Protein AF-A0A350WY28-F1 (afdb_monomer)

Secondary structure (DSSP, 8-state):
----------------------SS-SEEEEEEEE-SSSEEEEEEEEETTEEEEEEEEE--S-HHHHHHIIIIIHHHHHHHTSS-SPPPTT-HHHHHHHHHHHHHHHHTT-

Foldseek 3Di:
DDPDDDDPDPDDDDDDDDDDPQLFAFDKFKFWFAFPQGIWIKIFGDDPSATPFIDTDDDDDDPVLVVCCVVPVRVVCRVVSALPDAADPVNRRRSVRSSRRVVRRRVVGD

Mean predicted aligned error: 8.15 Å

Nearest PDB structures (foldseek):
  8p2b-assembly2_B  TM=8.913E-01  e=5.229E-07  Clostridiaceae bacterium
  8p2a-assembly1_A  TM=9.087E-01  e=1.639E-06  Streptomyces azureus
  7r7j-assembly2_B  TM=5.214E-01  e=6.858E-01  Escherichia coli K-12
  4e89-assembly1_A  TM=4.554E-01  e=1.565E+00  Xenotropic MuLV-related virus VP62

Radius of gyration: 14.78 Å; Cα contacts (8 Å, |Δi|>4): 183; chains: 1; bounding box: 37×30×41 Å

Structure (mmCIF, N/CA/C/O backbone):
data_AF-A0A350WY28-F1
#
_entry.id   AF-A0A350WY28-F1
#
loop_
_atom_site.group_PDB
_atom_site.id
_atom_site.type_symbol
_atom_site.label_atom_id
_atom_site.label_alt_id
_atom_site.label_comp_id
_atom_site.label_asym_id
_atom_site.label_entity_id
_atom_site.label_seq_id
_atom_site.pdbx_PDB_ins_code
_atom_site.Cartn_x
_atom_site.Cartn_y
_atom_site.Cartn_z
_atom_site.occupancy
_atom_site.B_iso_or_equiv
_atom_site.auth_seq_id
_atom_site.auth_comp_id
_atom_site.auth_asym_id
_atom_site.auth_atom_id
_atom_site.pdbx_PDB_model_num
ATOM 1 N N . MET A 1 1 ? -4.139 20.384 -22.758 1.00 39.03 1 MET A N 1
ATOM 2 C CA . MET A 1 1 ? -4.612 18.991 -22.596 1.00 39.03 1 MET A CA 1
ATOM 3 C C . MET A 1 1 ? -5.231 18.917 -21.216 1.00 39.03 1 MET A C 1
ATOM 5 O O . MET A 1 1 ? -4.653 19.441 -20.274 1.00 39.03 1 MET A O 1
ATOM 9 N N . LYS A 1 2 ? -6.498 18.523 -21.162 1.00 29.48 2 LYS A N 1
ATOM 10 C CA . LYS A 1 2 ? -7.442 18.890 -20.104 1.00 29.48 2 LYS A CA 1
ATOM 11 C C . LYS A 1 2 ? -7.137 18.058 -18.855 1.00 29.48 2 LYS A C 1
ATOM 13 O O . LYS A 1 2 ? -7.344 16.853 -18.889 1.00 29.48 2 LYS A O 1
ATOM 18 N N . LYS A 1 3 ? -6.634 18.695 -17.791 1.00 36.47 3 LYS A N 1
ATOM 19 C CA . LYS A 1 3 ? -6.596 18.089 -16.455 1.00 36.47 3 LYS A CA 1
ATOM 20 C C . LYS A 1 3 ? -8.046 17.875 -16.029 1.00 36.47 3 LYS A C 1
ATOM 22 O O . LYS A 1 3 ? -8.763 18.844 -15.788 1.00 36.47 3 LYS A O 1
ATO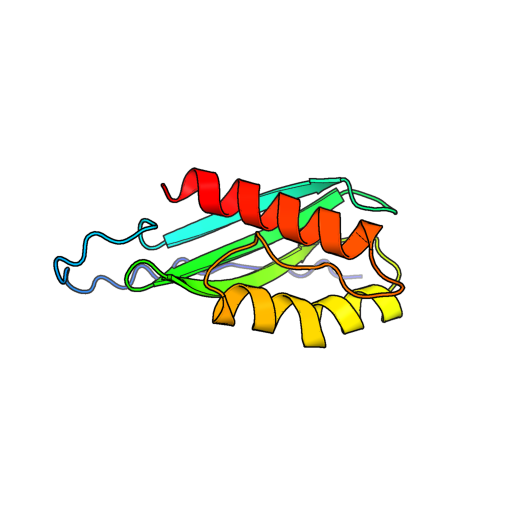M 27 N N . VAL A 1 4 ? -8.504 16.631 -16.086 1.00 40.75 4 VAL A N 1
ATOM 28 C CA . VAL A 1 4 ? -9.854 16.257 -15.675 1.00 40.75 4 VAL A CA 1
ATOM 29 C C . VAL A 1 4 ? -9.873 16.126 -14.157 1.00 40.75 4 VAL A C 1
ATOM 31 O O . VAL A 1 4 ? -9.147 15.333 -13.574 1.00 40.75 4 VAL A O 1
ATOM 34 N N . LEU A 1 5 ? -10.676 17.002 -13.559 1.00 37.34 5 LEU A N 1
ATOM 35 C CA . LEU A 1 5 ? -11.198 16.978 -12.199 1.00 37.34 5 LEU A CA 1
ATOM 36 C C . LEU A 1 5 ? -11.618 15.551 -11.790 1.00 37.34 5 LEU A C 1
ATOM 38 O O . LEU A 1 5 ? -12.640 15.060 -12.271 1.00 37.34 5 LEU A O 1
ATOM 42 N N . SER A 1 6 ? -10.891 14.928 -10.861 1.00 33.75 6 SER A N 1
ATOM 43 C CA . SER A 1 6 ? -11.424 13.817 -10.065 1.00 33.75 6 SER A CA 1
ATOM 44 C C . SER A 1 6 ? -12.255 14.405 -8.933 1.00 33.75 6 SER A C 1
ATOM 46 O O . SER A 1 6 ? -11.738 14.958 -7.967 1.00 33.75 6 SER A O 1
ATOM 48 N N . THR A 1 7 ? -13.571 14.343 -9.099 1.00 33.34 7 THR A N 1
ATOM 49 C CA . THR A 1 7 ? -14.538 14.629 -8.041 1.00 33.34 7 THR A CA 1
ATOM 50 C C . THR A 1 7 ? -14.774 13.325 -7.289 1.00 33.34 7 THR A C 1
ATOM 52 O O . THR A 1 7 ? -15.535 12.475 -7.739 1.00 33.34 7 THR A O 1
ATOM 55 N N . VAL A 1 8 ? -14.080 13.132 -6.166 1.00 42.88 8 VAL A N 1
ATOM 56 C CA . VAL A 1 8 ? -14.366 12.010 -5.264 1.00 42.88 8 VAL A CA 1
ATOM 57 C C . VAL A 1 8 ? -15.617 12.381 -4.475 1.00 42.88 8 VAL A C 1
ATOM 59 O O . VAL A 1 8 ? -15.608 13.251 -3.603 1.00 42.88 8 VAL A O 1
ATOM 62 N N . ALA A 1 9 ? -16.737 11.786 -4.875 1.00 38.91 9 ALA A N 1
ATOM 63 C CA . ALA A 1 9 ? -18.014 11.913 -4.199 1.00 38.91 9 ALA A CA 1
ATOM 64 C C . ALA A 1 9 ? -17.956 11.144 -2.872 1.00 38.91 9 ALA A C 1
ATOM 66 O O . ALA A 1 9 ? -17.935 9.916 -2.855 1.00 38.91 9 ALA A O 1
ATOM 67 N N . LEU A 1 10 ? -17.947 11.882 -1.762 1.00 47.31 10 LEU A N 1
ATOM 68 C CA . LEU A 1 10 ? -18.033 11.337 -0.412 1.00 47.31 10 LEU A CA 1
ATOM 69 C C . LEU A 1 10 ? -19.461 10.822 -0.160 1.00 47.31 10 LEU A C 1
ATOM 71 O O . LEU A 1 10 ? -20.330 11.547 0.327 1.00 47.31 10 LEU A O 1
ATOM 75 N N . ALA A 1 11 ? -19.725 9.573 -0.541 1.00 44.94 11 ALA A N 1
ATOM 76 C CA . ALA A 1 11 ? -20.947 8.866 -0.181 1.00 44.94 11 ALA A CA 1
ATOM 77 C C . ALA A 1 11 ? -20.777 8.253 1.217 1.00 44.94 11 ALA A C 1
ATOM 79 O O . ALA A 1 11 ? -20.306 7.130 1.370 1.00 44.94 11 ALA A O 1
ATOM 80 N N . ALA A 1 12 ? -21.165 9.005 2.247 1.00 59.81 12 ALA A N 1
ATOM 81 C CA . ALA A 1 12 ? -21.301 8.484 3.601 1.00 59.81 12 ALA A CA 1
ATOM 82 C C . ALA A 1 12 ? -22.501 7.521 3.662 1.00 59.81 12 ALA A C 1
ATOM 84 O O . ALA A 1 12 ? -23.650 7.949 3.790 1.00 59.81 12 ALA A O 1
ATOM 85 N N . VAL A 1 13 ? -22.242 6.216 3.547 1.00 55.38 13 VAL A N 1
ATOM 86 C CA . VAL A 1 13 ? -23.230 5.171 3.836 1.00 55.38 13 VAL A CA 1
ATOM 87 C C . VAL A 1 13 ? -23.050 4.741 5.288 1.00 55.38 13 VAL A C 1
ATOM 89 O O . VAL A 1 13 ? -22.090 4.073 5.650 1.00 55.38 13 VAL A O 1
ATOM 92 N N . LEU A 1 14 ? -23.998 5.166 6.119 1.00 71.62 14 LEU A N 1
ATOM 93 C CA . LEU A 1 14 ? -24.232 4.642 7.460 1.00 71.62 14 LEU A CA 1
ATOM 94 C C . LEU A 1 14 ? -24.638 3.171 7.352 1.00 71.62 14 LEU A C 1
ATOM 96 O O . LEU A 1 14 ? -25.613 2.914 6.654 1.00 71.62 14 LEU A O 1
ATOM 100 N N . LEU A 1 15 ? -23.993 2.253 8.081 1.00 53.91 15 LEU A N 1
ATOM 101 C CA . LEU A 1 15 ? -24.611 1.001 8.541 1.00 53.91 15 LEU A CA 1
ATOM 102 C C . LEU A 1 15 ? -23.819 0.366 9.702 1.00 53.91 15 LEU A C 1
ATOM 104 O O . LEU A 1 15 ? -22.745 -0.180 9.523 1.00 53.91 15 LEU A O 1
ATOM 108 N N . VAL A 1 16 ? -24.438 0.456 10.883 1.00 65.69 16 VAL A N 1
ATOM 109 C CA . VAL A 1 16 ? -24.644 -0.616 11.876 1.00 65.69 16 VAL A CA 1
ATOM 110 C C . VAL A 1 16 ? -23.412 -1.399 12.344 1.00 65.69 16 VAL A C 1
ATOM 112 O O . VAL A 1 16 ? -22.942 -2.327 11.701 1.00 65.69 16 VAL A O 1
ATOM 115 N N . GLY A 1 17 ? -23.001 -1.094 13.579 1.00 68.81 17 GLY A N 1
ATOM 116 C CA . GLY A 1 17 ? -21.988 -1.842 14.309 1.00 68.81 17 GLY A CA 1
ATOM 117 C C . GLY A 1 17 ? -22.391 -3.287 14.609 1.00 68.81 17 GLY A C 1
ATOM 118 O O . GLY A 1 17 ? -23.451 -3.562 15.177 1.00 68.81 17 GLY A O 1
ATOM 119 N N . CYS A 1 18 ? -21.470 -4.196 14.305 1.00 47.81 18 CYS A N 1
ATOM 120 C CA . CYS A 1 18 ? -21.337 -5.474 14.981 1.00 47.81 18 CYS A CA 1
ATOM 121 C C . CYS A 1 18 ? -20.042 -5.423 15.799 1.00 47.81 18 CYS A C 1
ATOM 123 O O . CYS A 1 18 ? -18.972 -5.124 15.276 1.00 47.81 18 CYS A O 1
ATOM 125 N N . SER A 1 19 ? -20.155 -5.660 17.103 1.00 58.56 19 SER A N 1
ATOM 126 C CA . SER A 1 19 ? -19.052 -5.642 18.062 1.00 58.56 19 SER A CA 1
ATOM 127 C C . SER A 1 19 ? -18.137 -6.859 17.876 1.00 58.5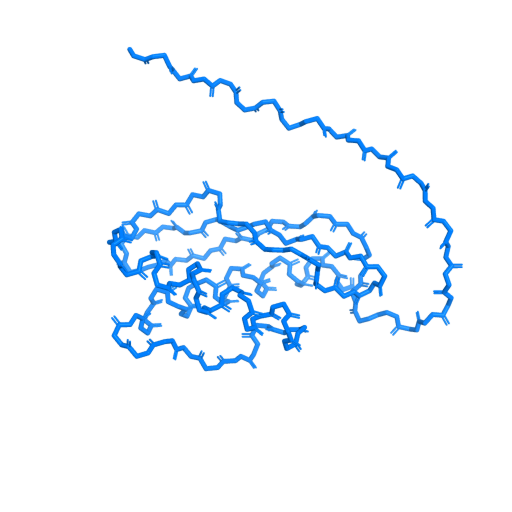6 19 SER A C 1
ATOM 129 O O . SER A 1 19 ? -18.161 -7.795 18.669 1.00 58.56 19 SER A O 1
ATOM 131 N N . SER A 1 20 ? -17.325 -6.841 16.824 1.00 55.19 20 SER A N 1
ATOM 132 C CA . SER A 1 20 ? -16.013 -7.483 16.830 1.00 55.19 20 SER A CA 1
ATOM 133 C C . SER A 1 20 ? -15.009 -6.428 17.290 1.00 55.19 20 SER A C 1
ATOM 135 O O . SER A 1 20 ? -15.160 -5.255 16.951 1.00 55.19 20 SER A O 1
ATOM 137 N N . SER A 1 21 ? -14.009 -6.802 18.089 1.00 66.06 21 SER A N 1
ATOM 138 C CA . SER A 1 21 ? -12.878 -5.913 18.384 1.00 66.06 21 SER A CA 1
ATOM 139 C C . SER A 1 21 ? -12.069 -5.757 17.096 1.00 66.06 21 SER A C 1
ATOM 141 O O . SER A 1 21 ? -11.085 -6.463 16.883 1.00 66.06 21 SER A O 1
ATOM 143 N N . ALA A 1 22 ? -12.567 -4.913 16.198 1.00 68.38 22 ALA A N 1
ATOM 144 C CA . ALA A 1 22 ? -12.004 -4.640 14.894 1.00 68.38 22 ALA A CA 1
ATOM 145 C C . ALA A 1 22 ? -10.560 -4.146 15.044 1.00 68.38 22 ALA A C 1
ATOM 147 O O . ALA A 1 22 ? -10.273 -3.313 15.903 1.00 68.38 22 ALA A O 1
ATOM 148 N N . LYS A 1 23 ? -9.643 -4.696 14.235 1.00 83.75 23 LYS A N 1
ATOM 149 C CA . LYS A 1 23 ? -8.222 -4.302 14.239 1.00 83.75 23 LYS A CA 1
ATOM 150 C C . LYS A 1 23 ? -8.043 -2.864 13.748 1.00 83.75 23 LYS A C 1
ATOM 152 O O . LYS A 1 23 ? -7.111 -2.192 14.175 1.00 83.75 23 LYS A O 1
ATOM 157 N N . TYR A 1 24 ? -8.929 -2.441 12.855 1.00 93.25 24 TYR A N 1
ATOM 158 C CA . TYR A 1 24 ? -8.963 -1.119 12.257 1.00 93.25 24 TYR A CA 1
ATOM 159 C C . TYR A 1 24 ? -10.366 -0.529 12.395 1.00 93.25 24 TYR A C 1
ATOM 161 O O . TYR A 1 24 ? -11.357 -1.254 12.427 1.00 93.25 24 TYR A O 1
ATOM 169 N N . THR A 1 25 ? -10.448 0.787 12.467 1.00 94.50 25 THR A N 1
ATOM 170 C CA . THR A 1 25 ? -11.681 1.555 12.371 1.00 94.50 25 THR A CA 1
ATOM 171 C C . THR A 1 25 ? -12.085 1.645 10.903 1.00 94.50 25 THR A C 1
ATOM 173 O O . THR A 1 25 ? -11.244 1.868 10.034 1.00 94.50 25 THR A O 1
ATOM 176 N N . ASP A 1 26 ? -13.372 1.455 10.624 1.00 95.88 26 ASP A N 1
ATOM 177 C CA . ASP A 1 26 ? -13.916 1.569 9.272 1.00 95.88 26 ASP A CA 1
ATOM 178 C C . ASP A 1 26 ? -13.762 2.987 8.722 1.00 95.88 26 ASP A C 1
ATOM 180 O O . ASP A 1 26 ? -13.982 3.979 9.422 1.00 95.88 26 ASP A O 1
ATOM 184 N N . GLY A 1 27 ? -13.440 3.083 7.435 1.00 95.88 27 GLY A N 1
ATOM 185 C CA . GLY A 1 27 ? -13.194 4.357 6.776 1.00 95.88 27 GLY A CA 1
ATOM 186 C C . GLY A 1 27 ? -12.245 4.229 5.597 1.00 95.88 27 GLY A C 1
ATOM 187 O O . GLY A 1 27 ? -11.823 3.137 5.224 1.00 95.88 27 GLY A O 1
ATOM 188 N N . THR A 1 28 ? -11.907 5.371 5.015 1.00 97.75 28 THR A N 1
ATOM 189 C CA . THR A 1 28 ? -10.933 5.473 3.931 1.00 97.75 28 THR A CA 1
ATOM 190 C C . THR A 1 28 ? -9.764 6.312 4.418 1.00 97.75 28 THR A C 1
ATOM 192 O O . THR A 1 28 ? -9.961 7.419 4.924 1.00 97.75 28 THR A O 1
ATOM 195 N N . TYR A 1 29 ? -8.559 5.773 4.285 1.00 97.75 29 TYR A N 1
ATOM 196 C CA . TYR A 1 29 ? -7.338 6.338 4.843 1.00 97.75 29 TYR A CA 1
ATOM 197 C C . TYR A 1 29 ? -6.282 6.441 3.759 1.00 97.75 29 TYR A C 1
ATOM 199 O O . TYR A 1 29 ? -6.094 5.511 2.982 1.00 97.75 29 TYR A O 1
ATOM 207 N N . THR A 1 30 ? -5.572 7.559 3.719 1.00 97.94 30 THR A N 1
ATOM 208 C CA . THR A 1 30 ? -4.486 7.771 2.764 1.00 97.94 30 THR A CA 1
ATOM 209 C C . THR A 1 30 ? -3.139 7.633 3.448 1.00 97.94 30 THR A C 1
ATOM 211 O O . THR A 1 30 ? -2.971 8.091 4.580 1.00 97.94 30 THR A O 1
ATOM 214 N N . GLY A 1 31 ? -2.167 7.071 2.744 1.00 97.81 31 GLY A N 1
ATOM 215 C CA . GLY A 1 31 ? -0.783 6.998 3.185 1.00 97.81 31 GLY A CA 1
ATOM 216 C C . GLY A 1 31 ? 0.174 7.313 2.046 1.00 97.81 31 GLY A C 1
ATOM 217 O O . GLY A 1 31 ? -0.171 7.187 0.874 1.00 97.81 31 GLY A O 1
ATOM 218 N N . ASN A 1 32 ? 1.369 7.757 2.411 1.00 97.94 32 ASN A N 1
ATOM 219 C CA . ASN A 1 32 ? 2.414 8.161 1.481 1.00 97.94 32 ASN A CA 1
ATOM 220 C C . ASN A 1 32 ? 3.750 7.562 1.925 1.00 97.94 32 ASN A C 1
ATOM 222 O O . ASN A 1 32 ? 4.027 7.497 3.125 1.00 97.94 32 ASN A O 1
ATOM 226 N N . ALA A 1 33 ? 4.574 7.162 0.959 1.00 98.06 33 ALA A N 1
ATOM 227 C CA . ALA A 1 33 ? 5.955 6.764 1.197 1.00 98.06 33 ALA A CA 1
ATOM 228 C C . ALA A 1 33 ? 6.849 7.082 -0.007 1.00 98.06 33 ALA A C 1
ATOM 230 O O . ALA A 1 33 ? 6.386 7.207 -1.140 1.00 98.06 33 ALA A O 1
ATOM 231 N N . GLU A 1 34 ? 8.155 7.176 0.238 1.00 97.81 34 GLU A N 1
ATOM 232 C CA . GLU A 1 34 ? 9.149 7.356 -0.819 1.00 97.81 34 GLU A CA 1
ATOM 233 C C . GLU A 1 34 ? 9.416 6.032 -1.548 1.00 97.81 34 GLU A C 1
ATOM 235 O O . GLU A 1 34 ? 9.886 5.060 -0.956 1.00 97.81 34 GLU A O 1
ATOM 240 N N . GLY A 1 35 ? 9.119 6.010 -2.848 1.00 94.75 35 GLY A N 1
ATOM 241 C CA . GLY A 1 35 ? 9.434 4.920 -3.765 1.00 94.75 35 GLY A CA 1
ATOM 242 C C . GLY A 1 35 ? 10.857 4.978 -4.317 1.00 94.75 35 GLY A C 1
ATOM 243 O O . GLY A 1 35 ? 11.695 5.785 -3.917 1.00 94.75 35 GLY A O 1
ATOM 244 N N . LEU A 1 36 ? 11.139 4.120 -5.298 1.00 94.00 36 LEU A N 1
ATOM 245 C CA . LEU A 1 36 ? 12.437 4.083 -5.972 1.00 94.00 36 LEU A CA 1
ATOM 246 C C . LEU A 1 36 ? 12.645 5.313 -6.868 1.00 94.00 36 LEU A C 1
ATOM 248 O O . LEU A 1 36 ? 13.770 5.793 -7.016 1.00 94.00 36 LEU A O 1
ATOM 252 N N . LYS A 1 37 ? 11.576 5.790 -7.512 1.00 94.88 37 LYS A N 1
ATOM 253 C CA . LYS A 1 37 ? 11.615 6.899 -8.479 1.00 94.88 37 LYS A CA 1
ATOM 254 C C . LYS A 1 37 ? 10.929 8.176 -7.999 1.00 94.88 37 LYS A C 1
ATOM 256 O O . LYS A 1 37 ? 11.060 9.205 -8.658 1.00 94.88 37 LYS A O 1
ATOM 261 N N . GLY A 1 38 ? 10.224 8.117 -6.878 1.00 94.94 38 GLY A N 1
ATOM 262 C CA . GLY A 1 38 ? 9.522 9.244 -6.278 1.00 94.94 38 GLY A CA 1
ATOM 263 C C . GLY A 1 38 ? 8.453 8.780 -5.290 1.00 94.94 38 GLY A C 1
ATOM 264 O O . GLY A 1 38 ? 8.304 7.572 -5.089 1.00 94.94 38 GLY A O 1
ATOM 265 N N . PRO A 1 39 ? 7.704 9.717 -4.690 1.00 96.12 39 PRO A N 1
ATOM 266 C CA . PRO A 1 39 ? 6.642 9.397 -3.746 1.00 96.12 39 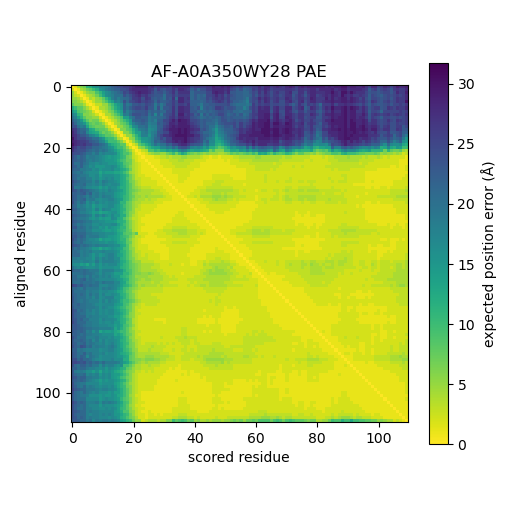PRO A CA 1
ATOM 267 C C . PRO A 1 39 ? 5.548 8.527 -4.374 1.00 96.12 39 PRO A C 1
ATOM 269 O O . PRO A 1 39 ? 5.246 8.638 -5.569 1.00 96.12 39 PRO A O 1
ATOM 272 N N . ILE A 1 40 ? 4.961 7.676 -3.536 1.00 97.38 40 ILE A N 1
ATOM 273 C CA . ILE A 1 40 ? 3.813 6.826 -3.836 1.00 97.38 40 ILE A CA 1
ATOM 274 C C . ILE A 1 40 ? 2.709 7.156 -2.835 1.00 97.38 40 ILE A C 1
ATOM 276 O O . ILE A 1 40 ? 2.922 7.056 -1.626 1.00 97.38 40 ILE A O 1
ATOM 280 N N . ASP A 1 41 ? 1.534 7.502 -3.353 1.00 97.06 41 ASP A N 1
ATOM 281 C CA . ASP A 1 41 ? 0.329 7.768 -2.572 1.00 97.06 41 ASP A CA 1
ATOM 282 C C . ASP A 1 41 ? -0.652 6.609 -2.717 1.00 97.06 41 ASP A C 1
ATOM 284 O O . ASP A 1 41 ? -0.976 6.186 -3.831 1.00 97.06 41 ASP A O 1
ATOM 288 N N . VAL A 1 42 ? -1.161 6.118 -1.590 1.00 97.88 42 VAL A N 1
ATOM 289 C CA . VAL A 1 42 ? -2.142 5.032 -1.541 1.00 97.88 42 VAL A CA 1
ATOM 290 C C . VAL A 1 42 ? -3.361 5.437 -0.726 1.00 97.88 42 VAL A C 1
ATOM 292 O O . VAL A 1 42 ? -3.268 6.197 0.236 1.00 97.88 42 VAL A O 1
ATOM 295 N N . GLU A 1 43 ? -4.505 4.887 -1.095 1.00 98.25 43 GLU A N 1
ATOM 296 C CA . GLU A 1 43 ? -5.763 4.950 -0.369 1.00 98.25 43 GLU A CA 1
ATOM 297 C C . GLU A 1 43 ? -6.161 3.531 0.043 1.00 98.25 43 GLU A C 1
ATOM 299 O O . GLU A 1 43 ? -6.185 2.615 -0.774 1.00 98.25 43 GLU A O 1
ATOM 304 N N . VAL A 1 44 ? -6.476 3.339 1.317 1.00 98.31 44 VAL A N 1
ATOM 305 C CA . VAL A 1 44 ? -6.895 2.065 1.897 1.00 98.31 44 VAL A CA 1
ATOM 306 C C . VAL A 1 44 ? -8.314 2.224 2.419 1.00 98.31 44 VAL A C 1
ATOM 308 O O . VAL A 1 44 ? -8.584 3.110 3.232 1.00 98.31 44 VAL A O 1
ATOM 311 N N . THR A 1 45 ? -9.222 1.351 1.990 1.00 98.19 45 THR A N 1
ATOM 312 C CA . THR A 1 45 ? -10.598 1.320 2.501 1.00 98.19 45 THR A CA 1
ATOM 313 C C . THR A 1 45 ? -10.771 0.168 3.479 1.00 98.19 45 THR A C 1
ATOM 315 O O . THR A 1 45 ? -10.622 -1.000 3.114 1.00 98.19 45 THR A O 1
ATOM 318 N N . ILE A 1 46 ? -11.160 0.491 4.707 1.00 97.25 46 ILE A N 1
ATOM 319 C CA . ILE A 1 46 ? -11.496 -0.455 5.768 1.00 97.25 46 ILE A CA 1
ATOM 320 C C . ILE A 1 46 ? -13.015 -0.614 5.855 1.00 97.25 46 ILE A C 1
ATOM 322 O O . ILE A 1 46 ? -13.747 0.377 5.924 1.00 97.25 46 ILE A O 1
ATOM 326 N N . LYS A 1 47 ? -13.478 -1.867 5.871 1.00 95.06 47 LYS A N 1
ATOM 327 C CA . LYS A 1 47 ? -14.874 -2.247 6.124 1.00 95.06 47 LYS A CA 1
ATOM 328 C C . LYS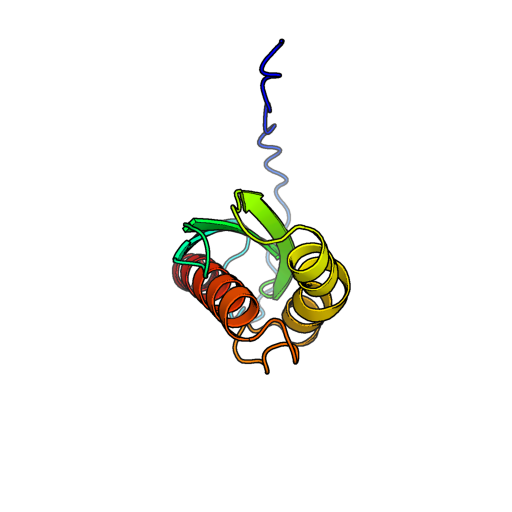 A 1 47 ? -14.919 -3.409 7.101 1.00 95.06 47 LYS A C 1
ATOM 330 O O . LYS A 1 47 ? -14.136 -4.351 6.966 1.00 95.06 47 LYS A O 1
ATOM 335 N N . ASP A 1 48 ? -15.839 -3.349 8.056 1.00 92.06 48 ASP A N 1
ATOM 336 C CA . ASP A 1 48 ? -16.014 -4.365 9.093 1.00 92.06 48 ASP A CA 1
ATOM 337 C C . ASP A 1 48 ? -14.694 -4.700 9.823 1.00 92.06 48 ASP A C 1
ATOM 339 O O . ASP A 1 48 ? -14.403 -5.847 10.174 1.00 92.06 48 ASP A O 1
ATOM 343 N N . GLY A 1 49 ? -13.846 -3.689 10.017 1.00 93.12 49 GLY A N 1
ATOM 344 C CA . GLY A 1 49 ? -12.560 -3.794 10.690 1.00 93.12 49 GLY A CA 1
ATOM 345 C C . GLY A 1 49 ? -11.425 -4.423 9.891 1.00 93.12 49 GLY A C 1
ATOM 346 O O . GLY A 1 49 ? -10.401 -4.779 10.484 1.00 93.12 49 GLY A O 1
ATOM 347 N N . SER A 1 50 ? -11.603 -4.604 8.580 1.00 94.56 50 SER A N 1
ATOM 348 C CA . SER A 1 50 ? -10.637 -5.257 7.691 1.00 94.56 50 SER A CA 1
ATOM 349 C C . SER A 1 50 ? -10.387 -4.452 6.417 1.00 94.56 50 SER A C 1
ATOM 351 O O . SER A 1 50 ? -11.259 -3.725 5.942 1.00 94.56 50 SER A O 1
ATOM 353 N N . ILE A 1 51 ? -9.196 -4.607 5.843 1.00 96.75 51 ILE A N 1
ATOM 354 C CA . ILE A 1 51 ? -8.828 -4.033 4.550 1.00 96.75 51 ILE A CA 1
ATOM 355 C C . ILE A 1 51 ? -9.735 -4.636 3.481 1.00 96.75 51 ILE A C 1
ATOM 357 O O . ILE A 1 51 ? -9.724 -5.841 3.242 1.00 96.75 51 ILE A O 1
ATOM 361 N N . SER A 1 52 ? -10.534 -3.782 2.854 1.00 97.19 52 SER A N 1
ATOM 362 C CA . SER A 1 52 ? -11.478 -4.160 1.802 1.00 97.19 52 SER A CA 1
ATOM 363 C C . SER A 1 52 ? -11.024 -3.722 0.416 1.00 97.19 52 SER A C 1
ATOM 365 O O . SER A 1 52 ? -11.433 -4.336 -0.566 1.00 97.19 52 SER A O 1
ATOM 367 N N . ASP A 1 53 ? -10.196 -2.679 0.343 1.00 97.75 53 ASP A N 1
ATOM 368 C CA . ASP A 1 53 ? -9.645 -2.165 -0.905 1.00 97.75 53 ASP A CA 1
ATOM 369 C C . ASP A 1 53 ? -8.337 -1.411 -0.651 1.00 97.75 53 ASP A C 1
ATOM 371 O O . ASP A 1 53 ? -8.157 -0.818 0.420 1.00 97.75 53 ASP A O 1
ATOM 375 N N . VAL A 1 54 ? -7.449 -1.421 -1.643 1.00 97.75 54 VAL A N 1
ATOM 376 C CA . VAL A 1 54 ? -6.223 -0.617 -1.666 1.00 97.75 54 VAL A CA 1
ATOM 377 C C . VAL A 1 54 ? -6.044 -0.081 -3.081 1.00 97.75 54 VAL A C 1
ATOM 379 O O . VAL A 1 54 ? -5.908 -0.846 -4.034 1.00 97.75 54 VAL A O 1
ATOM 382 N N . VAL A 1 55 ? -6.018 1.240 -3.207 1.00 96.56 55 VAL A N 1
ATOM 383 C CA . VAL A 1 55 ? -5.895 1.955 -4.475 1.00 96.56 55 VAL A CA 1
ATOM 384 C C . VAL A 1 55 ? -4.633 2.792 -4.442 1.00 96.56 55 VAL A C 1
ATOM 386 O O . VAL A 1 55 ? -4.355 3.479 -3.465 1.00 96.56 55 VAL A O 1
ATOM 389 N N . ILE A 1 56 ? -3.871 2.774 -5.527 1.00 93.88 56 ILE A N 1
ATOM 390 C CA . ILE A 1 56 ? -2.707 3.640 -5.671 1.00 93.88 56 ILE A CA 1
ATOM 391 C C . ILE A 1 56 ? -3.164 4.899 -6.412 1.00 93.88 56 ILE A C 1
ATOM 393 O O . ILE A 1 56 ? -3.667 4.825 -7.532 1.00 93.88 56 ILE A O 1
ATOM 397 N N . LEU A 1 57 ? -3.015 6.055 -5.768 1.00 93.69 57 LEU A N 1
ATOM 398 C CA . LEU A 1 57 ? -3.475 7.345 -6.280 1.00 93.69 57 LEU A CA 1
ATOM 399 C C . LEU A 1 57 ? -2.440 8.001 -7.199 1.00 93.69 57 LEU A C 1
ATOM 401 O O . LEU A 1 57 ? -2.788 8.521 -8.260 1.00 93.69 57 LEU A O 1
ATOM 405 N N . GLU A 1 58 ? -1.171 7.978 -6.792 1.00 93.38 58 GLU A N 1
ATOM 406 C CA . GLU A 1 58 ? -0.062 8.603 -7.512 1.00 93.38 58 GLU A CA 1
ATOM 407 C C . GLU A 1 58 ? 1.224 7.789 -7.315 1.00 93.38 58 GLU A C 1
ATOM 409 O O . GLU A 1 58 ? 1.470 7.249 -6.239 1.00 93.38 58 GLU A O 1
ATOM 414 N N . ASN A 1 59 ? 2.036 7.662 -8.367 1.00 94.94 59 ASN A N 1
ATOM 415 C CA . ASN A 1 59 ? 3.368 7.059 -8.308 1.00 94.94 59 ASN A CA 1
ATOM 416 C C . ASN A 1 59 ? 4.237 7.542 -9.485 1.00 94.94 59 ASN A C 1
ATOM 418 O O . ASN A 1 59 ? 3.726 8.041 -10.490 1.00 94.94 59 ASN A O 1
ATOM 422 N N . GLN A 1 60 ? 5.555 7.359 -9.376 1.00 94.69 60 GLN A N 1
ATOM 423 C CA . GLN A 1 60 ? 6.532 7.673 -10.434 1.00 94.69 60 GLN A CA 1
ATOM 424 C C . GLN A 1 60 ? 7.348 6.444 -10.871 1.00 94.69 60 GLN A C 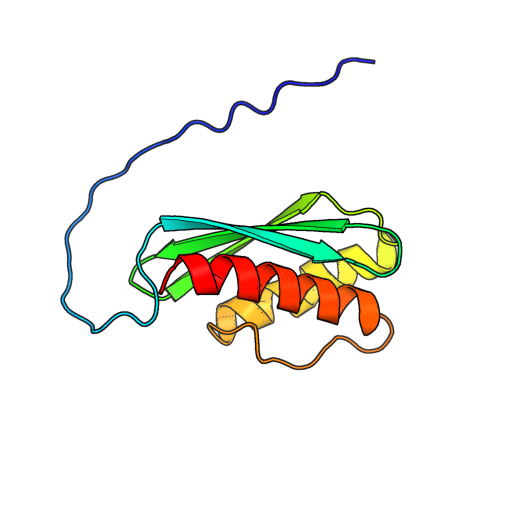1
ATOM 426 O O . GLN A 1 60 ? 8.425 6.563 -11.463 1.00 94.69 60 GLN A O 1
ATOM 431 N N . GLU A 1 61 ? 6.853 5.249 -10.556 1.00 93.81 61 GLU A N 1
ATOM 432 C CA . GLU A 1 61 ? 7.560 3.995 -10.774 1.00 93.81 61 GLU A CA 1
ATOM 433 C C . GLU A 1 61 ? 7.587 3.581 -12.251 1.00 93.81 61 GLU A C 1
ATOM 435 O O . GLU A 1 61 ? 6.969 4.175 -13.135 1.00 93.81 61 GLU A O 1
ATOM 440 N N . THR A 1 62 ? 8.371 2.546 -12.551 1.00 95.75 62 THR A N 1
ATOM 441 C CA . THR A 1 62 ? 8.357 1.961 -13.897 1.00 95.75 62 THR A CA 1
ATOM 442 C C . THR A 1 62 ? 7.045 1.211 -14.102 1.00 95.75 62 THR A C 1
ATOM 444 O O . THR A 1 62 ? 6.775 0.265 -13.370 1.00 95.75 62 THR A O 1
ATOM 447 N N . GLU A 1 63 ? 6.282 1.572 -15.132 1.00 94.38 63 GLU A N 1
ATOM 448 C CA . GLU A 1 63 ? 4.931 1.053 -15.404 1.00 94.38 63 GLU A CA 1
ATOM 449 C C . GLU A 1 63 ? 4.816 -0.478 -15.305 1.00 94.38 63 GLU A C 1
ATOM 451 O O . GLU A 1 63 ? 3.934 -0.986 -14.626 1.00 94.38 63 GLU A O 1
ATOM 456 N N . THR A 1 64 ? 5.751 -1.234 -15.890 1.00 94.31 64 THR A N 1
ATOM 457 C CA . THR A 1 64 ? 5.716 -2.709 -15.852 1.00 94.31 64 THR A CA 1
ATOM 458 C C . THR A 1 64 ? 5.960 -3.293 -14.458 1.00 94.31 64 THR A C 1
ATOM 460 O O . THR A 1 64 ? 5.403 -4.332 -14.110 1.00 94.31 64 THR A O 1
ATOM 463 N N . ILE A 1 65 ? 6.807 -2.636 -13.659 1.00 92.69 65 ILE A N 1
ATOM 464 C CA . ILE A 1 65 ? 7.055 -3.015 -12.262 1.00 92.69 65 ILE A CA 1
ATOM 465 C C . ILE A 1 65 ? 5.804 -2.728 -11.439 1.00 92.69 65 ILE A C 1
ATOM 467 O O . ILE A 1 65 ? 5.379 -3.556 -10.639 1.00 92.69 65 ILE A O 1
ATOM 471 N N . PHE A 1 66 ? 5.191 -1.575 -11.685 1.00 92.81 66 PHE A N 1
ATOM 472 C CA . PHE A 1 66 ? 4.026 -1.131 -10.948 1.00 92.81 66 PHE A CA 1
ATOM 473 C C . PHE A 1 66 ? 2.774 -1.955 -11.254 1.00 92.81 66 PHE A C 1
ATOM 475 O O . PHE A 1 66 ? 2.087 -2.380 -10.333 1.00 92.81 66 PHE A O 1
ATOM 482 N N . ALA A 1 67 ? 2.553 -2.306 -12.522 1.00 95.69 67 ALA A N 1
ATOM 483 C CA . ALA A 1 67 ? 1.486 -3.220 -12.921 1.00 95.69 67 ALA A CA 1
ATOM 484 C C . ALA A 1 67 ? 1.601 -4.584 -12.216 1.00 95.69 67 ALA A C 1
ATOM 486 O O . ALA A 1 67 ? 0.597 -5.159 -11.813 1.00 95.69 67 ALA A O 1
ATOM 487 N N . SER A 1 68 ? 2.827 -5.076 -11.997 1.00 96.19 68 SER A N 1
ATOM 488 C CA . SER A 1 68 ? 3.046 -6.315 -11.236 1.00 96.19 68 SER A CA 1
ATOM 489 C C . SER A 1 68 ? 2.678 -6.150 -9.754 1.00 96.19 68 SER A C 1
ATOM 491 O O . SER A 1 68 ? 2.163 -7.071 -9.129 1.00 96.19 68 SER A O 1
ATOM 493 N N . ILE A 1 69 ? 2.921 -4.975 -9.169 1.00 96.06 69 ILE A N 1
ATOM 494 C CA . ILE A 1 69 ? 2.520 -4.678 -7.787 1.00 96.06 69 ILE A CA 1
ATOM 495 C C . ILE A 1 69 ? 0.996 -4.661 -7.659 1.00 96.06 69 ILE A C 1
ATOM 497 O O . ILE A 1 69 ? 0.461 -5.287 -6.745 1.00 96.06 69 ILE A O 1
ATOM 501 N N . GLU A 1 70 ? 0.302 -4.001 -8.582 1.00 96.19 70 GLU A N 1
ATOM 502 C CA . GLU A 1 70 ? -1.164 -3.974 -8.611 1.00 96.19 70 GLU A CA 1
ATOM 503 C C . GLU A 1 70 ? -1.759 -5.373 -8.816 1.00 96.19 70 GLU A C 1
ATOM 505 O O . GLU A 1 70 ? -2.736 -5.729 -8.160 1.00 96.19 70 GLU A O 1
ATOM 510 N N . GLU A 1 71 ? -1.155 -6.188 -9.686 1.00 96.81 71 GLU A N 1
ATOM 511 C CA . GLU A 1 71 ? -1.656 -7.526 -10.012 1.00 96.81 71 GLU A CA 1
ATOM 512 C C . GLU A 1 71 ? -1.427 -8.549 -8.888 1.00 96.81 71 GLU A C 1
ATOM 514 O O . GLU A 1 71 ? -2.289 -9.398 -8.660 1.00 96.81 71 GLU A O 1
ATOM 519 N N . TYR A 1 72 ? -0.289 -8.484 -8.186 1.00 97.06 72 TYR A N 1
ATOM 520 C CA . TYR A 1 72 ? 0.107 -9.530 -7.233 1.00 97.06 72 TYR A CA 1
ATOM 521 C C . TYR A 1 72 ? 0.173 -9.053 -5.778 1.00 97.06 72 TYR A C 1
ATOM 523 O O . TYR A 1 72 ? -0.349 -9.731 -4.897 1.00 97.06 72 TYR A O 1
ATOM 531 N N . LEU A 1 73 ? 0.774 -7.890 -5.501 1.00 97.88 73 LEU A N 1
ATOM 532 C CA . LEU A 1 73 ? 1.007 -7.446 -4.120 1.00 97.88 73 LEU A CA 1
ATOM 533 C C . LEU A 1 73 ? -0.270 -6.913 -3.463 1.00 97.88 73 LEU A C 1
ATOM 535 O O . LEU A 1 73 ? -0.556 -7.249 -2.318 1.00 97.88 73 LEU A O 1
ATOM 539 N N . ILE A 1 74 ? -1.052 -6.097 -4.177 1.00 97.62 74 ILE A N 1
ATOM 540 C CA . ILE A 1 74 ? -2.280 -5.500 -3.630 1.00 97.62 74 ILE A CA 1
ATOM 541 C C . ILE A 1 74 ? -3.299 -6.569 -3.181 1.00 97.62 74 ILE A C 1
ATOM 543 O O . ILE A 1 74 ? -3.773 -6.492 -2.041 1.00 97.62 74 ILE A O 1
ATOM 547 N N . PRO A 1 75 ? -3.607 -7.608 -3.985 1.00 97.94 75 PRO A N 1
ATOM 548 C CA . PRO A 1 75 ? -4.469 -8.698 -3.536 1.00 97.94 75 PRO A CA 1
ATOM 54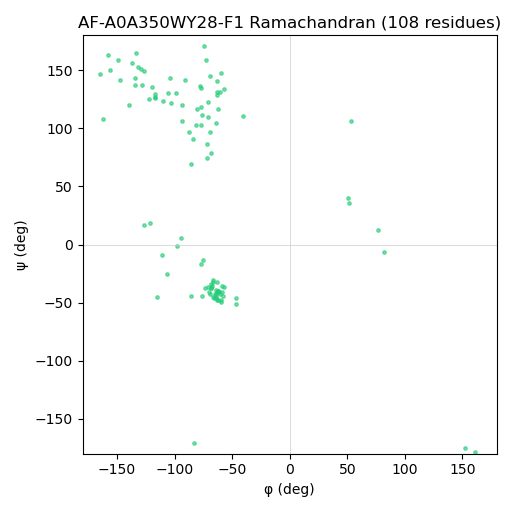9 C C . PRO A 1 75 ? -3.931 -9.433 -2.306 1.00 97.94 75 PRO A C 1
ATOM 551 O O . PRO A 1 75 ? -4.719 -9.830 -1.443 1.00 97.94 75 PRO A O 1
ATOM 554 N N . ASP A 1 76 ? -2.611 -9.599 -2.201 1.00 98.31 76 ASP A N 1
ATOM 555 C CA . ASP A 1 76 ? -1.984 -10.260 -1.057 1.00 98.31 76 ASP A CA 1
ATOM 556 C C . ASP A 1 76 ? -2.116 -9.431 0.228 1.00 98.31 76 ASP A C 1
ATOM 558 O O . ASP A 1 76 ? -2.418 -10.007 1.274 1.00 98.31 76 ASP A O 1
ATOM 562 N N . ILE A 1 77 ? -2.015 -8.097 0.158 1.00 98.06 77 ILE A N 1
ATOM 563 C CA . ILE A 1 77 ? -2.272 -7.196 1.300 1.00 98.06 77 ILE A CA 1
ATOM 564 C C . ILE A 1 77 ? -3.706 -7.369 1.810 1.00 98.06 77 ILE A C 1
ATOM 566 O O . ILE A 1 77 ? -3.931 -7.549 3.010 1.00 98.06 77 ILE A O 1
ATOM 570 N N . ILE A 1 78 ? -4.681 -7.339 0.895 1.00 97.44 78 ILE A N 1
ATOM 571 C CA . ILE A 1 78 ? -6.107 -7.478 1.225 1.00 97.44 78 ILE A CA 1
ATOM 572 C C . ILE A 1 78 ? -6.364 -8.857 1.843 1.00 97.44 78 ILE A C 1
ATOM 574 O O . ILE A 1 78 ? -6.979 -8.971 2.903 1.00 97.44 78 ILE A O 1
ATOM 578 N N . LYS A 1 79 ? -5.840 -9.917 1.221 1.00 97.31 79 LYS A N 1
ATOM 579 C CA . LYS A 1 79 ? -5.993 -11.298 1.689 1.00 97.31 79 LYS A CA 1
ATOM 580 C C . LYS A 1 79 ? -5.335 -11.537 3.049 1.00 97.31 79 LYS A C 1
ATOM 582 O O . LYS A 1 79 ? -5.890 -12.270 3.866 1.00 97.31 79 LYS A O 1
ATOM 587 N N . ALA A 1 80 ? -4.164 -10.951 3.285 1.00 97.19 80 ALA A N 1
ATOM 588 C CA . ALA A 1 80 ? -3.459 -11.033 4.560 1.00 97.19 80 ALA A CA 1
ATOM 589 C C . ALA A 1 80 ? -4.063 -10.111 5.631 1.00 97.19 80 ALA A C 1
ATOM 591 O O . ALA A 1 80 ? -3.774 -10.287 6.816 1.00 97.19 80 ALA A O 1
ATOM 592 N N . ASN A 1 81 ? -4.886 -9.135 5.229 1.00 97.00 81 ASN A N 1
ATOM 593 C CA . ASN A 1 81 ? -5.365 -8.047 6.081 1.00 97.00 81 ASN A CA 1
ATOM 594 C C . ASN A 1 81 ? -4.200 -7.349 6.824 1.00 97.00 81 ASN A C 1
ATOM 596 O O . ASN A 1 81 ? -4.258 -7.080 8.033 1.00 97.00 81 ASN A O 1
ATOM 600 N N . SER A 1 82 ? -3.085 -7.159 6.110 1.00 96.06 82 SER A N 1
ATOM 601 C CA . SER A 1 82 ? -1.809 -6.682 6.648 1.00 96.06 82 SER A CA 1
ATOM 602 C C . SER A 1 82 ? -0.879 -6.220 5.526 1.00 96.06 82 SER A C 1
ATOM 604 O O . SER A 1 82 ? -0.855 -6.833 4.463 1.00 96.06 82 SER A O 1
ATOM 606 N N . ALA A 1 83 ? -0.062 -5.200 5.791 1.00 96.62 83 ALA A N 1
ATOM 607 C CA . ALA A 1 83 ? 1.084 -4.832 4.951 1.00 96.62 83 ALA A CA 1
ATOM 608 C C . ALA A 1 83 ? 2.413 -5.453 5.435 1.00 96.62 83 ALA A C 1
ATOM 610 O O . ALA A 1 83 ? 3.470 -5.172 4.882 1.00 96.62 83 ALA A O 1
ATOM 611 N N . ASP A 1 84 ? 2.371 -6.320 6.449 1.00 96.31 84 ASP A N 1
ATOM 612 C CA . ASP A 1 84 ? 3.506 -7.154 6.870 1.00 96.31 84 ASP A CA 1
ATOM 613 C C . ASP A 1 84 ? 3.548 -8.445 6.031 1.00 96.31 84 ASP A C 1
ATOM 615 O O . ASP A 1 84 ? 3.177 -9.525 6.496 1.00 96.31 84 ASP A O 1
ATOM 619 N N . ILE A 1 85 ? 3.881 -8.294 4.747 1.00 97.00 85 ILE A N 1
ATOM 620 C CA . ILE A 1 85 ? 4.016 -9.381 3.768 1.00 97.00 85 ILE A CA 1
ATOM 621 C C . ILE A 1 85 ? 5.313 -9.223 2.968 1.00 97.00 85 ILE A C 1
ATOM 623 O O . ILE A 1 85 ? 5.926 -8.156 2.944 1.00 97.00 85 ILE A O 1
ATOM 627 N N . ASP A 1 86 ? 5.721 -10.287 2.281 1.00 97.50 86 ASP A N 1
ATOM 628 C CA . ASP A 1 86 ? 6.924 -10.258 1.456 1.00 97.50 86 ASP A CA 1
ATOM 629 C C . ASP A 1 86 ? 6.758 -9.377 0.209 1.00 97.50 86 ASP A C 1
ATOM 631 O O . ASP A 1 86 ? 5.709 -9.319 -0.432 1.00 97.50 86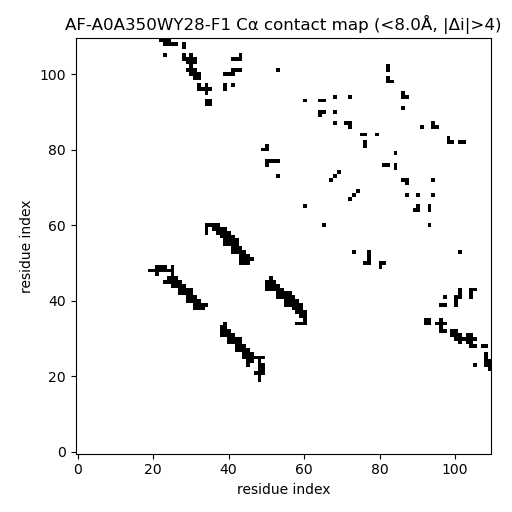 ASP A O 1
ATOM 635 N N . THR A 1 87 ? 7.851 -8.720 -0.176 1.00 97.69 87 THR A N 1
ATOM 636 C CA . THR A 1 87 ? 7.921 -7.956 -1.429 1.00 97.69 87 THR A CA 1
ATOM 637 C C . THR A 1 87 ? 7.979 -8.859 -2.664 1.00 97.69 87 THR A C 1
ATOM 639 O O . THR A 1 87 ? 8.450 -9.997 -2.601 1.00 97.69 87 THR A O 1
ATOM 642 N N . LEU A 1 88 ? 7.605 -8.321 -3.829 1.00 95.06 88 LEU A N 1
ATOM 643 C CA . LEU A 1 88 ? 7.721 -9.042 -5.096 1.00 95.06 88 LEU A CA 1
ATOM 644 C C . LEU A 1 88 ? 9.169 -9.049 -5.607 1.00 95.06 88 LEU A C 1
ATOM 646 O O . LEU A 1 88 ? 9.854 -8.020 -5.656 1.00 95.06 88 LEU A O 1
ATOM 650 N N . ALA A 1 89 ? 9.636 -10.216 -6.052 1.00 94.38 89 ALA A N 1
ATOM 651 C CA . ALA A 1 89 ? 10.954 -10.352 -6.662 1.00 94.38 89 ALA A CA 1
ATOM 652 C C . ALA A 1 89 ? 11.068 -9.479 -7.925 1.00 94.38 89 ALA A C 1
ATOM 654 O O . ALA A 1 89 ? 10.203 -9.505 -8.796 1.00 94.38 89 ALA A O 1
ATOM 655 N N . GLY A 1 90 ? 12.149 -8.700 -8.028 1.00 92.81 90 GLY A N 1
ATOM 656 C CA . GLY A 1 90 ? 12.349 -7.747 -9.128 1.00 92.81 90 GLY A CA 1
ATOM 657 C C . GLY A 1 90 ? 11.632 -6.401 -8.952 1.00 92.81 90 GLY A C 1
ATOM 658 O O . GLY A 1 90 ? 11.902 -5.484 -9.722 1.00 92.81 90 GLY A O 1
ATOM 659 N N . ALA A 1 91 ? 10.799 -6.255 -7.916 1.00 95.19 91 ALA A N 1
ATOM 660 C CA . ALA A 1 91 ? 10.114 -5.014 -7.553 1.00 95.19 91 ALA A CA 1
ATOM 661 C C . ALA A 1 91 ? 10.348 -4.615 -6.083 1.00 95.19 91 ALA A C 1
ATOM 663 O O . ALA A 1 91 ? 9.623 -3.784 -5.557 1.00 95.19 91 ALA A O 1
ATOM 664 N N . THR A 1 92 ? 11.362 -5.179 -5.416 1.00 96.50 92 THR A N 1
ATOM 665 C CA . THR A 1 92 ? 11.570 -5.093 -3.959 1.00 96.50 92 THR A CA 1
ATOM 666 C C . THR A 1 92 ? 11.430 -3.684 -3.382 1.00 96.50 92 THR A C 1
ATOM 668 O O . THR A 1 92 ? 10.665 -3.497 -2.443 1.00 96.50 92 THR A O 1
ATOM 671 N N . THR A 1 93 ? 12.123 -2.684 -3.940 1.00 96.19 93 THR A N 1
ATOM 672 C CA . THR A 1 93 ? 12.067 -1.302 -3.428 1.00 96.19 93 THR A CA 1
ATOM 673 C C . THR A 1 93 ? 10.689 -0.673 -3.618 1.00 96.19 93 THR A C 1
ATOM 675 O O . THR A 1 93 ? 10.154 -0.080 -2.690 1.00 96.19 93 THR A O 1
ATOM 678 N N . SER A 1 94 ? 10.093 -0.835 -4.798 1.00 96.88 94 SER A N 1
ATOM 679 C CA . SER A 1 94 ? 8.776 -0.279 -5.115 1.00 96.88 94 SER A CA 1
ATOM 680 C C . SER A 1 94 ? 7.667 -0.980 -4.315 1.00 96.88 94 SER A C 1
ATOM 682 O O . SER A 1 94 ? 6.748 -0.326 -3.834 1.00 96.88 94 SER A O 1
ATOM 684 N N . SER A 1 95 ? 7.779 -2.298 -4.104 1.00 97.81 95 SER A N 1
ATOM 685 C CA . SER A 1 95 ? 6.893 -3.070 -3.227 1.00 97.81 95 SER A CA 1
ATOM 686 C C . SER A 1 95 ? 7.007 -2.612 -1.777 1.00 97.81 95 SER A C 1
ATOM 688 O O . SER A 1 95 ? 5.982 -2.374 -1.154 1.00 97.81 95 SER A O 1
ATOM 690 N N . ALA A 1 96 ? 8.226 -2.452 -1.252 1.00 98.19 96 ALA A N 1
ATOM 691 C CA . ALA A 1 96 ? 8.437 -1.972 0.113 1.00 98.19 96 ALA A CA 1
ATOM 692 C C . ALA A 1 96 ? 7.798 -0.593 0.324 1.00 98.19 96 ALA A C 1
ATOM 694 O O . ALA A 1 96 ? 7.068 -0.408 1.288 1.00 98.19 96 ALA A O 1
ATOM 695 N N . ALA A 1 97 ? 7.967 0.327 -0.628 1.00 98.00 97 ALA A N 1
ATOM 696 C CA . ALA A 1 97 ? 7.347 1.645 -0.555 1.00 98.00 97 ALA A CA 1
ATOM 697 C C . ALA A 1 97 ? 5.808 1.588 -0.552 1.00 98.00 97 ALA A C 1
ATOM 699 O O . ALA A 1 97 ? 5.172 2.309 0.209 1.00 98.00 97 ALA A O 1
ATOM 700 N N . VAL A 1 98 ? 5.190 0.703 -1.344 1.00 98.19 98 VAL A N 1
ATOM 701 C CA . VAL A 1 98 ? 3.730 0.499 -1.289 1.00 98.19 98 VAL A CA 1
ATOM 702 C C . VAL A 1 98 ? 3.296 -0.067 0.065 1.00 98.19 98 VAL A C 1
ATOM 704 O O . VAL A 1 98 ? 2.319 0.417 0.631 1.00 98.19 98 VAL A O 1
ATOM 707 N N . LEU A 1 99 ? 4.024 -1.042 0.618 1.00 98.50 99 LEU A N 1
ATOM 708 C CA . LEU A 1 99 ? 3.731 -1.593 1.947 1.00 98.50 99 LEU A CA 1
ATOM 709 C C . LEU A 1 99 ? 3.875 -0.531 3.046 1.00 98.50 99 LEU A C 1
ATOM 711 O O . LEU A 1 99 ? 3.020 -0.444 3.925 1.00 98.50 99 LEU A O 1
ATOM 715 N N . ASP A 1 100 ? 4.900 0.316 2.967 1.00 98.50 100 ASP A N 1
ATOM 716 C CA . ASP A 1 100 ? 5.115 1.427 3.895 1.00 98.50 100 ASP A CA 1
ATOM 717 C C . ASP A 1 100 ? 3.986 2.460 3.800 1.00 98.50 100 ASP A C 1
ATOM 719 O O . ASP A 1 100 ? 3.422 2.853 4.822 1.00 98.50 100 ASP A O 1
ATOM 723 N N . ALA A 1 101 ? 3.586 2.846 2.585 1.00 98.38 101 ALA A N 1
ATOM 724 C CA . ALA A 1 101 ? 2.472 3.767 2.374 1.00 98.38 101 ALA A CA 1
ATOM 725 C C . ALA A 1 101 ? 1.153 3.182 2.917 1.00 98.38 101 ALA A C 1
ATOM 727 O O . ALA A 1 101 ? 0.388 3.882 3.582 1.00 98.38 101 ALA A O 1
ATOM 728 N N . VAL A 1 102 ? 0.906 1.882 2.717 1.00 98.31 102 VAL A N 1
ATOM 729 C CA . VAL A 1 102 ? -0.257 1.195 3.297 1.00 98.31 102 VAL A CA 1
ATOM 730 C C . VAL A 1 102 ? -0.171 1.174 4.823 1.00 98.31 102 VAL A C 1
ATOM 732 O O . VAL A 1 102 ? -1.166 1.465 5.479 1.00 98.31 102 VAL A O 1
ATOM 735 N N . ASN A 1 103 ? 0.996 0.905 5.413 1.00 98.12 103 ASN A N 1
ATOM 736 C CA . ASN A 1 103 ? 1.178 0.956 6.866 1.00 98.12 103 ASN A CA 1
ATOM 737 C C . ASN A 1 103 ? 0.862 2.346 7.439 1.00 98.12 103 ASN A C 1
ATOM 739 O O . ASN A 1 103 ? 0.171 2.432 8.451 1.00 98.12 103 ASN A O 1
ATOM 743 N N . VAL A 1 104 ? 1.276 3.425 6.765 1.00 98.19 104 VAL A N 1
ATOM 744 C CA . VAL A 1 104 ? 0.930 4.804 7.158 1.00 98.19 104 VAL A CA 1
ATOM 745 C C . VAL A 1 104 ? -0.588 5.029 7.144 1.00 98.19 104 VAL A C 1
ATOM 747 O O . VAL A 1 104 ? -1.138 5.621 8.078 1.00 98.19 104 VAL A O 1
ATOM 750 N N . ALA A 1 105 ? -1.289 4.528 6.123 1.00 97.56 105 ALA A N 1
ATOM 751 C CA . ALA A 1 105 ? -2.749 4.597 6.067 1.00 97.56 105 ALA A CA 1
ATOM 752 C C . ALA A 1 105 ? -3.399 3.790 7.210 1.00 97.56 105 ALA A C 1
ATOM 754 O O . ALA A 1 105 ? -4.290 4.287 7.899 1.00 97.5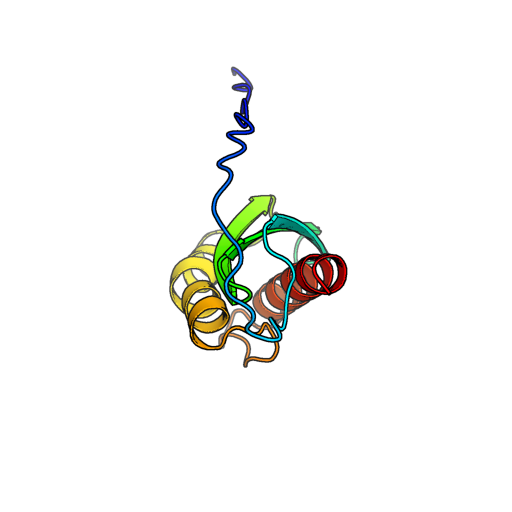6 105 ALA A O 1
ATOM 755 N N . LEU A 1 106 ? -2.916 2.567 7.459 1.00 96.38 106 LEU A N 1
ATOM 756 C CA . LEU A 1 106 ? -3.420 1.676 8.508 1.00 96.38 106 LEU A CA 1
ATOM 757 C C . LEU A 1 106 ? -3.156 2.202 9.922 1.00 96.38 106 LEU A C 1
ATOM 759 O O . LEU A 1 106 ? -3.965 1.963 10.815 1.00 96.38 106 LEU A O 1
ATOM 763 N N . ASP A 1 107 ? -2.059 2.926 10.141 1.00 96.69 107 ASP A N 1
ATOM 764 C CA . ASP A 1 107 ? -1.766 3.587 11.417 1.00 96.69 107 ASP A CA 1
ATOM 765 C C . ASP A 1 107 ? -2.805 4.658 11.760 1.00 96.69 107 ASP A C 1
ATOM 767 O O . ASP A 1 107 ? -3.145 4.831 12.929 1.00 96.69 107 ASP A O 1
ATOM 771 N N . S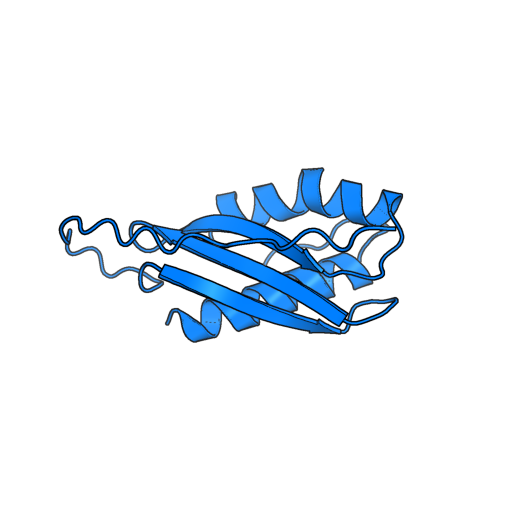ER A 1 108 ? -3.363 5.319 10.743 1.00 95.25 108 SER A N 1
ATOM 772 C CA . SER A 1 108 ? -4.446 6.297 10.906 1.00 95.25 108 SER A CA 1
ATOM 773 C C . SER A 1 108 ? -5.808 5.648 11.183 1.00 95.25 108 SER A C 1
ATOM 775 O O . SER A 1 108 ? -6.743 6.340 11.584 1.00 95.25 108 SER A O 1
ATOM 777 N N . ALA A 1 109 ? -5.920 4.334 10.972 1.00 93.19 109 ALA A N 1
ATOM 778 C CA . ALA A 1 109 ? -7.132 3.555 11.188 1.00 93.19 109 ALA A CA 1
ATOM 779 C C . ALA A 1 109 ? -7.158 2.827 12.544 1.00 93.19 109 ALA A C 1
ATOM 781 O O . ALA A 1 109 ? -8.127 2.128 12.824 1.00 93.19 109 ALA A O 1
ATOM 782 N N . LYS A 1 110 ? -6.114 2.928 13.373 1.00 89.75 110 LYS A N 1
ATOM 783 C CA . LYS A 1 110 ? -6.048 2.259 14.686 1.00 89.75 110 LYS A CA 1
ATOM 784 C C . LYS A 1 110 ? -6.877 2.947 15.770 1.00 89.75 110 LYS A C 1
ATOM 786 O O . LYS A 1 110 ? -7.079 4.178 15.690 1.00 89.75 110 LYS A O 1
#

Sequence (110 aa):
MKKVLSTVALAAVLLVGCSSSAKYTDGTYTGNAEGLKGPIDVEVTIKDGSISDVVILENQETETIFASIEEYLIPDIIKANSADIDTLAGATTSSAAVLDAVNVALDSAK

Solvent-accessible surface area (backbone atoms only — not comparable to full-atom values): 6432 Å² total; per-residue (Å²): 134,83,84,76,82,83,78,83,77,86,77,84,78,87,80,82,92,71,97,61,91,49,77,30,53,64,46,77,32,65,14,61,26,70,33,81,65,36,58,30,33,31,38,37,33,28,50,96,26,36,50,72,45,75,46,79,76,45,69,54,63,59,64,76,55,46,52,49,40,62,70,52,49,49,56,48,30,42,74,64,59,41,57,90,64,86,60,48,89,95,30,47,60,52,36,47,19,51,31,48,4,47,44,49,13,52,62,74,25,97

pLDDT: mean 86.85, std 19.5, range [29.48, 98.5]